Protein AF-A0A965Q4B9-F1 (afdb_monomer_lite)

Radius of gyration: 14.23 Å; chains: 1; bounding box: 37×26×39 Å

Foldseek 3Di:
DPDPCLQDPAFDPPDDPPDDDDRSVVVQVVVVVVQWHFPDWDWDDDPPRKTWIWTWTFHPVQADPVGGWTWIWIDIRHNPDDTDTDIGDDDDDDD

Sequence (95 aa):
MTTLAKFATTASTKVSDKYSFASTAQIHEVLADYGFFESRYRQRATGGGFQRHISILNRAQDADTEGAFNLLLLNSHDGTSSVRLEAGYFRILCE

Structure (mmCIF, N/CA/C/O backbone):
data_AF-A0A965Q4B9-F1
#
_entry.id   AF-A0A965Q4B9-F1
#
loop_
_atom_site.group_PDB
_atom_site.id
_atom_site.type_symbol
_atom_site.label_atom_id
_atom_site.label_alt_id
_atom_site.label_comp_id
_atom_site.label_asym_id
_atom_site.label_entity_id
_atom_site.label_seq_id
_atom_site.pdbx_PDB_ins_code
_atom_site.Cartn_x
_atom_site.Cartn_y
_atom_site.Cartn_z
_atom_site.occupancy
_atom_site.B_iso_or_equiv
_atom_site.auth_seq_id
_atom_site.auth_comp_id
_atom_site.auth_asym_id
_atom_site.auth_atom_id
_atom_site.pdbx_PDB_model_num
ATOM 1 N N . MET A 1 1 ? 6.341 -16.803 15.766 1.00 38.19 1 MET A N 1
ATOM 2 C CA . MET A 1 1 ? 6.180 -16.027 14.519 1.00 38.19 1 MET A CA 1
ATOM 3 C C . MET A 1 1 ? 5.256 -14.864 14.817 1.00 38.19 1 MET A C 1
ATOM 5 O O . MET A 1 1 ? 4.089 -15.098 15.096 1.00 38.19 1 MET A O 1
ATOM 9 N N . THR A 1 2 ? 5.771 -13.638 14.859 1.00 43.53 2 THR A N 1
ATOM 10 C CA . THR A 1 2 ? 4.934 -12.447 15.055 1.00 43.53 2 THR A CA 1
ATOM 11 C C . THR A 1 2 ? 4.235 -12.156 13.733 1.00 43.53 2 THR A C 1
ATOM 13 O O . THR A 1 2 ? 4.878 -11.712 12.785 1.00 43.53 2 THR A O 1
ATOM 16 N N . THR A 1 3 ? 2.946 -12.469 13.629 1.00 53.84 3 THR A N 1
ATOM 17 C CA . THR A 1 3 ? 2.142 -12.108 12.457 1.00 53.84 3 THR A CA 1
ATOM 18 C C . THR A 1 3 ? 2.186 -10.590 12.285 1.00 53.84 3 THR A C 1
ATOM 20 O O . THR A 1 3 ? 1.882 -9.852 13.222 1.00 53.84 3 THR A O 1
ATOM 23 N N . LEU A 1 4 ? 2.621 -10.110 11.114 1.00 62.56 4 LEU A N 1
ATOM 24 C CA . LEU A 1 4 ? 2.655 -8.676 10.817 1.00 62.56 4 LEU A CA 1
ATOM 25 C C . LEU A 1 4 ? 1.242 -8.104 10.934 1.00 62.56 4 LEU A C 1
ATOM 27 O O . LEU A 1 4 ? 0.288 -8.712 10.448 1.00 62.56 4 LEU A O 1
ATOM 31 N N . ALA A 1 5 ? 1.103 -6.907 11.503 1.00 65.25 5 ALA A N 1
ATOM 32 C CA . ALA A 1 5 ? -0.217 -6.318 11.716 1.00 65.25 5 ALA A CA 1
ATOM 33 C C . ALA A 1 5 ? -0.952 -6.006 10.396 1.00 65.25 5 ALA A C 1
ATOM 35 O O . ALA A 1 5 ? -2.159 -5.808 10.416 1.00 65.25 5 ALA A O 1
ATOM 36 N N . LYS A 1 6 ? -0.262 -6.021 9.240 1.00 67.06 6 LYS A N 1
ATOM 37 C CA . LYS A 1 6 ? -0.901 -5.905 7.916 1.00 67.06 6 LYS A CA 1
ATOM 38 C C . LYS A 1 6 ? -1.884 -7.038 7.602 1.00 67.06 6 LYS A C 1
ATOM 40 O O . LYS A 1 6 ? -2.751 -6.859 6.755 1.00 67.06 6 LYS A O 1
ATOM 45 N N . PHE A 1 7 ? -1.761 -8.171 8.296 1.00 76.88 7 PHE A N 1
ATOM 46 C CA . PHE A 1 7 ? -2.684 -9.303 8.211 1.00 76.88 7 PHE A CA 1
ATOM 47 C C . PHE A 1 7 ? -3.774 -9.267 9.291 1.00 76.88 7 PHE A C 1
ATOM 49 O O . PHE A 1 7 ? -4.444 -10.273 9.515 1.00 76.88 7 PHE A O 1
ATOM 56 N N . ALA A 1 8 ? -3.943 -8.143 9.998 1.00 73.19 8 ALA A N 1
ATOM 57 C CA . ALA A 1 8 ? -5.058 -7.986 10.919 1.00 73.19 8 ALA A CA 1
ATOM 58 C C . ALA A 1 8 ? -6.383 -8.172 10.167 1.00 73.19 8 ALA A C 1
ATOM 60 O O . ALA A 1 8 ? -6.576 -7.645 9.073 1.00 73.19 8 ALA A O 1
ATOM 61 N N . THR A 1 9 ? -7.299 -8.919 10.773 1.00 77.06 9 THR A N 1
ATOM 62 C CA . THR A 1 9 ? -8.651 -9.152 10.248 1.00 77.06 9 THR A CA 1
ATOM 63 C C . THR A 1 9 ? -9.713 -8.359 11.009 1.00 77.06 9 THR A C 1
ATOM 65 O O . THR A 1 9 ? -10.881 -8.379 10.636 1.00 77.06 9 THR A O 1
ATOM 68 N N . THR A 1 10 ? -9.319 -7.648 12.071 1.00 73.12 10 THR A N 1
ATOM 69 C CA . THR A 1 10 ? -10.217 -6.899 12.957 1.00 73.12 10 THR A CA 1
ATOM 70 C C . THR A 1 10 ? -9.653 -5.526 13.314 1.00 73.12 10 THR A C 1
ATOM 72 O O . THR A 1 10 ? -8.439 -5.347 13.439 1.00 73.12 10 THR A O 1
ATOM 75 N N . ALA A 1 11 ? -10.551 -4.567 13.540 1.00 69.81 11 ALA A N 1
ATOM 76 C CA . ALA A 1 11 ? -10.230 -3.229 14.028 1.00 69.81 11 ALA A CA 1
ATOM 77 C C . ALA A 1 11 ? -9.929 -3.201 15.537 1.00 69.81 11 ALA A C 1
ATOM 79 O O . ALA A 1 11 ? -10.162 -4.174 16.256 1.00 69.81 11 ALA A O 1
ATOM 80 N N . SER A 1 12 ? -9.468 -2.050 16.030 1.00 73.44 12 SER A N 1
ATOM 81 C CA . SER A 1 12 ? -9.408 -1.767 17.465 1.00 73.44 12 SER A CA 1
ATOM 82 C C . SER A 1 12 ? -10.758 -1.913 18.160 1.00 73.44 12 SER A C 1
ATOM 84 O O . SER A 1 12 ? -11.760 -1.420 17.663 1.00 73.44 12 SER A O 1
ATOM 86 N N . THR A 1 13 ? -10.777 -2.468 19.375 1.00 73.75 13 THR A N 1
ATOM 87 C CA . THR A 1 13 ? -11.980 -2.494 20.233 1.00 73.75 13 THR A CA 1
ATOM 88 C C . THR A 1 13 ? -12.443 -1.104 20.680 1.00 73.75 13 THR A C 1
ATOM 90 O O . THR A 1 13 ? -13.504 -0.974 21.280 1.00 73.75 13 THR A O 1
ATOM 93 N N . LYS A 1 14 ? -11.651 -0.059 20.410 1.00 75.12 14 LYS A N 1
ATOM 94 C CA . LYS A 1 14 ? -11.948 1.339 20.752 1.00 75.12 14 LYS A CA 1
ATOM 95 C C . LYS A 1 14 ? -12.614 2.121 19.612 1.00 75.12 14 LYS A C 1
ATOM 97 O O . LYS A 1 14 ? -12.841 3.317 19.776 1.00 75.12 14 LYS A O 1
ATOM 102 N N . VAL A 1 15 ? -12.869 1.502 18.456 1.00 71.25 15 VAL A N 1
ATOM 103 C CA . VAL A 1 15 ? -13.565 2.173 17.344 1.00 71.25 15 VAL A CA 1
ATOM 104 C C . VAL A 1 15 ? -15.078 2.160 17.559 1.00 71.25 15 VAL A C 1
ATOM 106 O O . VAL A 1 15 ? -15.614 1.260 18.196 1.00 71.25 15 VAL A O 1
ATOM 109 N N . SER A 1 16 ? -15.776 3.161 17.022 1.00 74.50 16 SER A N 1
ATOM 110 C CA . SER A 1 16 ? -17.245 3.210 17.041 1.00 74.50 16 SER A CA 1
ATOM 111 C C . SER A 1 16 ? -17.869 2.217 16.058 1.00 74.50 16 SER A C 1
ATOM 113 O O . SER A 1 16 ? -17.247 1.915 15.043 1.00 74.50 16 SER A O 1
ATOM 115 N N . ASP A 1 17 ? -19.151 1.895 16.230 1.00 74.06 17 ASP A N 1
ATOM 116 C CA . ASP A 1 17 ? -19.941 1.064 15.298 1.00 74.06 17 ASP A CA 1
ATOM 117 C C . ASP A 1 17 ? -20.010 1.605 13.857 1.00 74.06 17 ASP A C 1
ATOM 119 O O . ASP A 1 17 ? -20.301 0.872 12.918 1.00 74.06 17 ASP A O 1
ATOM 123 N N . LYS A 1 18 ? -19.729 2.900 13.657 1.00 77.19 18 LYS A N 1
ATOM 124 C CA . LYS A 1 18 ? -19.648 3.528 12.327 1.00 77.19 18 LYS A CA 1
ATOM 125 C C . LYS A 1 18 ? -18.317 3.273 11.606 1.00 77.19 18 LYS A C 1
ATOM 127 O O . LYS A 1 18 ? -18.169 3.681 10.456 1.00 77.19 18 LYS A O 1
ATOM 132 N N . TYR A 1 19 ? -17.322 2.686 12.273 1.00 74.69 19 TYR A N 1
ATOM 133 C CA . TYR A 1 19 ? -16.001 2.460 11.693 1.00 74.69 19 TYR A CA 1
ATOM 134 C C . TYR A 1 19 ? -16.036 1.284 10.716 1.00 74.69 19 TYR A C 1
ATOM 136 O O . TYR A 1 19 ? -16.404 0.171 11.081 1.00 74.69 19 TYR A O 1
ATOM 144 N N . SER A 1 20 ? -15.586 1.522 9.484 1.00 78.25 20 SER A N 1
ATOM 145 C CA . SER A 1 20 ? -15.392 0.466 8.494 1.00 78.25 20 SER A CA 1
ATOM 146 C C . SER A 1 20 ? -13.939 0.011 8.503 1.00 78.25 20 SER A C 1
ATOM 148 O O . SER A 1 20 ? -13.029 0.801 8.248 1.00 78.25 20 SER A O 1
ATOM 150 N N . PHE A 1 21 ? -13.718 -1.274 8.769 1.00 83.44 21 PHE A N 1
ATOM 151 C CA . PHE A 1 21 ? -12.388 -1.864 8.704 1.00 83.44 21 PHE A CA 1
ATOM 152 C C . PHE A 1 21 ? -11.935 -2.005 7.249 1.00 83.44 21 PHE A C 1
ATOM 154 O O . PHE A 1 21 ? -12.600 -2.655 6.447 1.00 83.44 21 PHE A O 1
ATOM 161 N N . ALA A 1 22 ? -10.786 -1.419 6.921 1.00 84.81 22 ALA A N 1
ATOM 162 C CA . ALA A 1 22 ? -10.148 -1.577 5.622 1.00 84.81 22 ALA A CA 1
ATOM 163 C C . ALA A 1 22 ? -8.890 -2.433 5.781 1.00 84.81 22 ALA A C 1
ATOM 165 O O . ALA A 1 22 ? -7.870 -1.948 6.275 1.00 84.81 22 ALA A O 1
ATOM 166 N N . SER A 1 23 ? -8.974 -3.709 5.398 1.00 88.56 23 SER A N 1
ATOM 167 C CA . SER A 1 23 ? -7.863 -4.659 5.501 1.00 88.56 23 SER A CA 1
ATOM 168 C C . SER A 1 23 ? -6.681 -4.215 4.644 1.00 88.56 23 SER A C 1
ATOM 170 O O . SER A 1 23 ? -6.809 -4.051 3.431 1.00 88.56 23 SER A O 1
ATOM 172 N N . THR A 1 24 ? -5.507 -4.069 5.264 1.00 90.19 24 THR A N 1
ATOM 173 C CA . THR A 1 24 ? -4.281 -3.741 4.524 1.00 90.19 24 THR A CA 1
ATOM 174 C C . THR A 1 24 ? -3.944 -4.844 3.518 1.00 90.19 24 THR A C 1
ATOM 176 O O . THR A 1 24 ? -3.576 -4.532 2.392 1.00 90.19 24 THR A O 1
ATOM 179 N N . ALA A 1 25 ? -4.134 -6.118 3.876 1.00 90.12 25 ALA A N 1
ATOM 180 C CA . ALA A 1 25 ? -3.906 -7.242 2.968 1.00 90.12 25 ALA A CA 1
ATOM 181 C C . ALA A 1 25 ? -4.825 -7.202 1.733 1.00 90.12 25 ALA A C 1
ATOM 183 O O . ALA A 1 25 ? -4.328 -7.294 0.616 1.00 90.12 25 ALA A O 1
ATOM 184 N N . GLN A 1 26 ? -6.130 -6.964 1.912 1.00 90.62 26 GLN A N 1
ATOM 185 C CA . GLN A 1 26 ? -7.067 -6.883 0.779 1.00 90.62 26 GLN A CA 1
ATOM 186 C C . GLN A 1 26 ? -6.757 -5.693 -0.138 1.00 90.62 26 GLN A C 1
ATOM 188 O O . GLN A 1 26 ? -6.874 -5.803 -1.352 1.00 90.62 26 GLN A O 1
ATOM 193 N N . ILE A 1 27 ? -6.324 -4.556 0.421 1.00 93.38 27 ILE A N 1
ATOM 194 C CA . ILE A 1 27 ? -5.884 -3.412 -0.391 1.00 93.38 27 ILE A CA 1
ATOM 195 C C . ILE A 1 27 ? -4.670 -3.800 -1.247 1.00 93.38 27 ILE A C 1
ATOM 197 O O . ILE A 1 27 ? -4.618 -3.440 -2.418 1.00 93.38 27 ILE A O 1
ATOM 201 N N . HIS A 1 28 ? -3.704 -4.537 -0.688 1.00 94.56 28 HIS A N 1
ATOM 202 C CA . HIS A 1 28 ? -2.545 -5.025 -1.445 1.00 94.56 28 HIS A CA 1
ATOM 203 C C . HIS A 1 28 ? -2.944 -5.999 -2.556 1.00 94.56 28 HIS A C 1
ATOM 205 O O . HIS A 1 28 ? -2.417 -5.879 -3.655 1.00 94.56 28 HIS A O 1
ATOM 211 N N . GLU A 1 29 ? -3.879 -6.915 -2.298 1.00 94.56 29 GLU A N 1
ATOM 212 C CA . GLU A 1 29 ? -4.412 -7.837 -3.315 1.00 94.56 29 GLU A CA 1
ATOM 213 C C . GLU A 1 29 ? -5.047 -7.070 -4.481 1.00 94.56 29 GLU A C 1
ATOM 215 O O . GLU A 1 29 ? -4.669 -7.276 -5.630 1.00 94.56 29 GLU A O 1
ATOM 220 N N . VAL A 1 30 ? -5.921 -6.100 -4.187 1.00 95.12 30 VAL A N 1
ATOM 221 C CA . VAL A 1 30 ? -6.540 -5.257 -5.221 1.00 95.12 30 VAL A CA 1
ATOM 222 C C . VAL A 1 30 ? -5.486 -4.471 -6.003 1.00 95.12 30 VAL A C 1
ATOM 224 O O . VAL A 1 30 ? -5.570 -4.373 -7.221 1.00 95.12 30 VAL A O 1
ATOM 227 N N . LEU A 1 31 ? -4.476 -3.901 -5.340 1.00 96.00 31 LEU A N 1
ATOM 228 C CA . LEU A 1 31 ? -3.410 -3.157 -6.023 1.00 96.00 31 LEU A CA 1
ATOM 229 C C . LEU A 1 31 ? -2.531 -4.060 -6.903 1.00 96.00 31 LEU A C 1
ATOM 231 O O . LEU A 1 31 ? -2.074 -3.613 -7.960 1.00 96.00 31 LEU A O 1
ATOM 235 N N . ALA A 1 32 ? -2.340 -5.320 -6.511 1.00 96.00 32 ALA A N 1
ATOM 236 C CA . ALA A 1 32 ? -1.610 -6.306 -7.298 1.00 96.00 32 ALA A CA 1
ATOM 237 C C . ALA A 1 32 ? -2.321 -6.629 -8.622 1.00 96.00 32 ALA A C 1
ATOM 239 O O . ALA A 1 32 ? -1.641 -6.762 -9.640 1.00 96.00 32 ALA A O 1
ATOM 240 N N . ASP A 1 33 ? -3.659 -6.640 -8.651 1.00 96.75 33 ASP A N 1
ATOM 241 C CA . ASP A 1 33 ? -4.437 -6.791 -9.894 1.00 96.75 33 ASP A CA 1
ATOM 242 C C . ASP A 1 33 ? -4.161 -5.654 -10.899 1.00 96.75 33 ASP A C 1
ATOM 244 O O . ASP A 1 33 ? -4.249 -5.848 -12.113 1.00 96.75 33 ASP A O 1
ATOM 248 N N . TYR A 1 34 ? -3.756 -4.474 -10.412 1.00 95.44 34 TYR A N 1
ATOM 249 C CA . TYR A 1 34 ? -3.325 -3.331 -11.231 1.00 95.44 34 TYR A CA 1
ATOM 250 C C . TYR A 1 34 ? -1.803 -3.272 -11.466 1.00 95.44 34 TYR A C 1
ATOM 252 O O . TYR A 1 34 ? -1.294 -2.293 -12.024 1.00 95.44 34 TYR A O 1
ATOM 260 N N . GLY A 1 35 ? -1.067 -4.306 -11.052 1.00 95.88 35 GLY A N 1
ATOM 261 C CA . GLY A 1 35 ? 0.378 -4.436 -11.233 1.00 95.88 35 GLY A CA 1
ATOM 262 C C . GLY A 1 35 ? 1.230 -3.685 -10.207 1.00 95.88 35 GLY A C 1
ATOM 263 O O . GLY A 1 35 ? 2.440 -3.568 -10.407 1.00 95.88 35 GLY A O 1
ATOM 264 N N . PHE A 1 36 ? 0.638 -3.165 -9.128 1.00 96.62 36 PHE A N 1
ATOM 265 C CA . PHE A 1 36 ? 1.380 -2.527 -8.041 1.00 96.62 36 PHE A CA 1
ATOM 266 C C . PHE A 1 36 ? 1.751 -3.545 -6.963 1.00 96.62 36 PHE A C 1
ATOM 268 O O . PHE A 1 36 ? 0.886 -4.155 -6.341 1.00 96.62 36 PHE A O 1
ATOM 275 N N . PHE A 1 37 ? 3.047 -3.675 -6.686 1.00 95.44 37 PHE A N 1
ATOM 276 C CA . PHE A 1 37 ? 3.584 -4.610 -5.700 1.00 95.44 37 PHE A CA 1
ATOM 277 C C . PHE A 1 37 ? 4.387 -3.879 -4.623 1.00 95.44 37 PHE A C 1
ATOM 279 O O . PHE A 1 37 ? 5.104 -2.918 -4.911 1.00 95.44 37 PHE A O 1
ATOM 286 N N . GLU A 1 38 ? 4.278 -4.343 -3.376 1.00 94.31 38 GLU A N 1
ATOM 287 C CA . GLU A 1 38 ? 5.004 -3.802 -2.221 1.00 94.31 38 GLU A CA 1
ATOM 288 C C . GLU A 1 38 ? 6.523 -3.846 -2.460 1.00 94.31 38 GLU A C 1
ATOM 290 O O . GLU A 1 38 ? 7.124 -4.915 -2.542 1.00 94.31 38 GLU A O 1
ATOM 295 N N . SER A 1 39 ? 7.157 -2.675 -2.550 1.00 92.19 39 SER A N 1
ATOM 296 C CA . SER A 1 39 ? 8.612 -2.543 -2.670 1.00 92.19 39 SER A CA 1
ATOM 297 C C . SER A 1 39 ? 9.268 -2.264 -1.319 1.00 92.19 39 SER A C 1
ATOM 299 O O . SER A 1 39 ? 10.402 -2.684 -1.069 1.00 92.19 39 SER A O 1
ATOM 301 N N . ARG A 1 40 ? 8.563 -1.557 -0.428 1.00 91.50 40 ARG A N 1
ATOM 302 C CA . ARG A 1 40 ? 8.964 -1.294 0.959 1.00 91.50 40 ARG A CA 1
ATOM 303 C C . ARG A 1 40 ? 7.737 -1.311 1.859 1.00 91.50 40 ARG A C 1
ATOM 305 O O . ARG A 1 40 ? 6.701 -0.763 1.501 1.00 91.50 40 ARG A O 1
ATOM 312 N N . TYR A 1 41 ? 7.896 -1.850 3.062 1.00 90.94 41 TYR A N 1
ATOM 313 C CA . TYR A 1 41 ? 6.875 -1.830 4.103 1.00 90.94 41 TYR A CA 1
ATOM 314 C C . TYR A 1 41 ? 7.486 -1.445 5.439 1.00 90.94 41 TYR A C 1
ATOM 316 O O . TYR A 1 41 ? 8.552 -1.936 5.816 1.00 90.94 41 TYR A O 1
ATOM 324 N N . ARG A 1 42 ? 6.789 -0.582 6.172 1.00 88.69 42 ARG A N 1
ATOM 325 C CA . ARG A 1 42 ? 7.081 -0.269 7.562 1.00 88.69 42 ARG A CA 1
ATOM 326 C C . ARG A 1 42 ? 5.822 -0.287 8.394 1.00 88.69 42 ARG A C 1
ATOM 328 O O . ARG A 1 42 ? 4.731 0.074 7.957 1.00 88.69 42 ARG A O 1
ATOM 335 N N . GLN 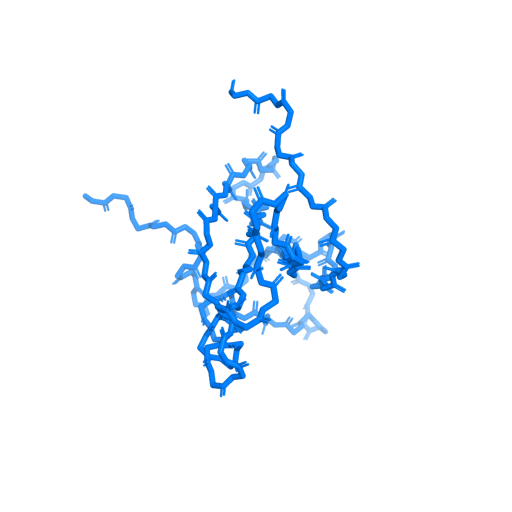A 1 43 ? 6.036 -0.670 9.640 1.00 86.94 43 GLN A N 1
ATOM 336 C CA . GLN A 1 43 ? 5.023 -0.666 10.663 1.00 86.94 43 GLN A CA 1
ATOM 337 C C . GLN A 1 43 ? 5.511 0.211 11.808 1.00 86.94 43 GLN A C 1
ATOM 339 O O . GLN A 1 43 ? 6.573 -0.039 12.376 1.00 86.94 43 GLN A O 1
ATOM 344 N N . ARG A 1 44 ? 4.752 1.255 12.132 1.00 81.81 44 ARG A N 1
ATOM 345 C CA . ARG A 1 44 ? 5.056 2.138 13.256 1.00 81.81 44 ARG A CA 1
ATOM 346 C C . ARG A 1 44 ? 4.049 1.892 14.364 1.00 81.81 44 ARG A C 1
ATOM 348 O O . ARG A 1 44 ? 2.852 2.083 14.149 1.00 81.81 44 ARG A O 1
ATOM 355 N N . ALA A 1 45 ? 4.544 1.540 15.547 1.00 75.31 45 ALA A N 1
ATOM 356 C CA . ALA A 1 45 ? 3.706 1.437 16.731 1.00 75.31 45 ALA A CA 1
ATOM 357 C C . ALA A 1 45 ? 3.017 2.776 16.997 1.00 75.31 45 ALA A C 1
ATOM 359 O O . ALA A 1 45 ? 3.673 3.816 17.108 1.00 75.31 45 ALA A O 1
ATOM 360 N N . THR A 1 46 ? 1.691 2.745 17.084 1.00 65.88 46 THR A N 1
ATOM 361 C CA . THR A 1 46 ? 0.913 3.833 17.661 1.00 65.88 46 THR A CA 1
ATOM 362 C C . THR A 1 46 ? 0.604 3.481 19.111 1.00 65.88 46 THR A C 1
ATOM 364 O O . THR A 1 46 ? 0.496 2.309 19.485 1.00 65.88 46 THR A O 1
ATOM 367 N N . GLY A 1 47 ? 0.536 4.492 19.980 1.00 62.47 47 GLY A N 1
ATOM 368 C CA . GLY A 1 47 ? 0.113 4.269 21.360 1.00 62.47 47 GLY A CA 1
ATOM 369 C C . GLY A 1 47 ? -1.249 3.568 21.375 1.00 62.47 47 GLY A C 1
ATOM 370 O O . GLY A 1 47 ? -2.162 3.987 20.670 1.00 62.47 47 GLY A O 1
ATOM 371 N N . GLY A 1 48 ? -1.385 2.489 22.153 1.00 63.94 48 GLY A N 1
ATOM 372 C CA . GLY A 1 48 ? -2.647 1.749 22.281 1.00 63.94 48 GLY A CA 1
ATOM 373 C C . GLY A 1 48 ? -2.735 0.402 21.556 1.00 63.94 48 GLY A C 1
ATOM 374 O O . GLY A 1 48 ? -3.832 -0.140 21.496 1.00 63.94 48 GLY A O 1
ATOM 375 N N . GLY A 1 49 ? -1.625 -0.153 21.055 1.00 60.91 49 GLY A N 1
ATOM 376 C CA . GLY A 1 49 ? -1.570 -1.526 20.520 1.00 60.91 49 GLY A CA 1
ATOM 377 C C . GLY A 1 49 ? -1.865 -1.654 19.023 1.00 60.91 49 GLY A C 1
ATOM 378 O O . GLY A 1 49 ? -1.798 -2.753 18.481 1.00 60.91 49 GLY A O 1
ATOM 379 N N . PHE A 1 50 ? -2.126 -0.536 18.347 1.00 65.25 50 PHE A N 1
ATOM 380 C CA . PHE A 1 50 ? -2.331 -0.478 16.903 1.00 65.25 50 PHE A CA 1
ATOM 381 C C . PHE A 1 50 ? -1.079 0.015 16.197 1.00 65.25 50 PHE A C 1
ATOM 383 O O . PHE A 1 50 ? -0.088 0.427 16.804 1.00 65.25 50 PHE A O 1
ATOM 390 N N . GLN A 1 51 ? -1.081 -0.159 14.888 1.00 77.94 51 GLN A N 1
ATOM 391 C CA . GLN A 1 51 ? 0.116 -0.076 14.084 1.00 77.94 51 GLN A CA 1
ATOM 392 C C . GLN A 1 51 ? -0.232 0.687 12.816 1.00 77.94 51 GLN A C 1
ATOM 394 O O . GLN A 1 51 ? -1.192 0.349 12.128 1.00 77.94 51 GLN A O 1
ATOM 399 N N . ARG A 1 52 ? 0.537 1.735 12.524 1.00 84.81 52 ARG A N 1
ATOM 400 C CA . ARG A 1 52 ? 0.451 2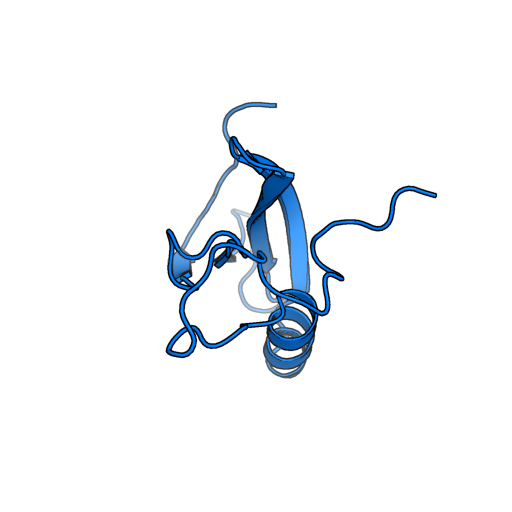.446 11.250 1.00 84.81 52 ARG A CA 1
ATOM 401 C C . ARG A 1 52 ? 1.239 1.673 10.210 1.00 84.81 52 ARG A C 1
ATOM 403 O O . ARG A 1 52 ? 2.432 1.431 10.395 1.00 84.81 52 ARG A O 1
ATOM 410 N N . HIS A 1 53 ? 0.566 1.322 9.130 1.00 88.94 53 HIS A N 1
ATOM 411 C CA . HIS A 1 53 ? 1.120 0.677 7.954 1.00 88.94 53 HIS A CA 1
ATOM 412 C C . HIS A 1 53 ? 1.555 1.748 6.965 1.00 88.94 53 HIS A C 1
ATOM 414 O O . HIS A 1 53 ? 0.767 2.621 6.606 1.00 88.94 53 HIS A O 1
ATOM 420 N N . ILE A 1 54 ? 2.808 1.669 6.536 1.00 92.25 54 ILE A N 1
ATOM 421 C CA . ILE A 1 54 ? 3.387 2.533 5.514 1.00 92.25 54 ILE A CA 1
ATOM 422 C C . ILE A 1 54 ? 3.957 1.602 4.454 1.00 92.25 54 ILE A C 1
ATOM 424 O O . ILE A 1 54 ? 4.940 0.913 4.717 1.00 92.25 54 ILE A O 1
ATOM 428 N N . SER A 1 55 ? 3.335 1.553 3.280 1.00 94.44 55 SER A N 1
ATOM 429 C CA . SER A 1 55 ? 3.818 0.739 2.159 1.00 94.44 55 SER A CA 1
ATOM 430 C C . SER A 1 55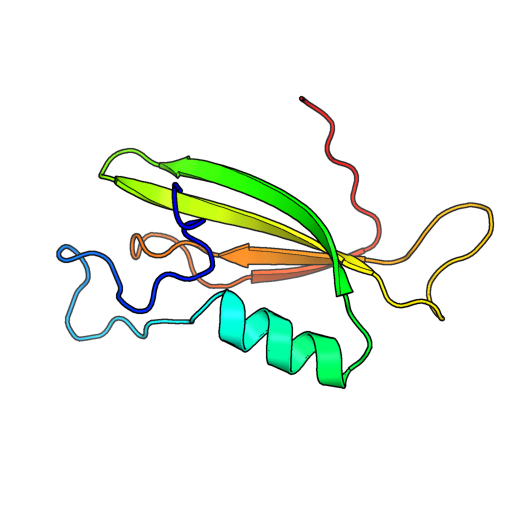 ? 4.139 1.640 0.979 1.00 94.44 55 SER A C 1
ATOM 432 O O . SER A 1 55 ? 3.331 2.492 0.630 1.00 94.44 55 SER A O 1
ATOM 434 N N . ILE A 1 56 ? 5.295 1.442 0.358 1.00 95.12 56 ILE A N 1
ATOM 435 C CA . ILE A 1 56 ? 5.593 1.982 -0.967 1.00 95.12 56 ILE A CA 1
ATOM 436 C C . ILE A 1 56 ? 5.393 0.823 -1.938 1.00 95.12 56 ILE A C 1
ATOM 438 O O . ILE A 1 56 ? 5.992 -0.239 -1.754 1.00 95.12 56 ILE A O 1
ATOM 442 N N . LEU A 1 57 ? 4.529 1.008 -2.931 1.00 96.12 57 LEU A N 1
ATOM 443 C CA . LEU A 1 57 ? 4.250 0.037 -3.980 1.00 96.12 57 LEU A CA 1
ATOM 444 C C . LEU A 1 57 ? 4.740 0.565 -5.324 1.00 96.12 57 LEU A C 1
ATOM 446 O O . LEU A 1 57 ? 4.563 1.742 -5.633 1.00 96.12 57 LEU A O 1
ATOM 450 N N . ASN A 1 58 ? 5.320 -0.316 -6.130 1.00 95.50 58 ASN A N 1
ATOM 451 C CA . ASN A 1 58 ? 5.857 0.007 -7.448 1.00 95.50 58 ASN A CA 1
ATOM 452 C C . ASN A 1 58 ? 5.162 -0.840 -8.508 1.00 95.50 58 ASN A C 1
ATOM 454 O O . ASN A 1 58 ? 4.731 -1.957 -8.225 1.00 95.50 58 ASN A O 1
ATOM 458 N N . ARG A 1 59 ? 5.139 -0.346 -9.743 1.00 95.06 59 ARG A N 1
ATOM 459 C CA . ARG A 1 59 ? 4.716 -1.107 -10.918 1.00 95.06 59 ARG A CA 1
ATOM 460 C C . ARG A 1 59 ? 5.838 -1.094 -11.944 1.00 95.06 59 ARG A C 1
ATOM 462 O O . ARG A 1 59 ? 6.425 -0.048 -12.198 1.00 95.06 59 ARG A O 1
ATOM 469 N N . ALA A 1 60 ? 6.140 -2.256 -12.521 1.00 92.00 60 ALA A N 1
ATOM 470 C CA . ALA A 1 60 ? 7.331 -2.451 -13.352 1.00 92.00 60 ALA A CA 1
ATOM 471 C C . ALA A 1 60 ? 7.420 -1.475 -14.539 1.00 92.00 60 ALA A C 1
ATOM 473 O O . ALA A 1 60 ? 8.504 -1.006 -14.860 1.00 92.00 60 ALA A O 1
ATOM 474 N N . GLN A 1 61 ? 6.284 -1.139 -15.154 1.00 93.00 61 GLN A N 1
ATOM 475 C CA . GLN A 1 61 ? 6.227 -0.227 -16.301 1.00 93.00 61 GLN A CA 1
ATOM 476 C C . GLN A 1 61 ? 6.430 1.257 -15.948 1.00 93.00 61 GLN A C 1
ATOM 478 O O . GLN A 1 61 ? 6.601 2.062 -16.856 1.00 93.00 61 GLN A O 1
ATOM 483 N N . ASP A 1 62 ? 6.400 1.618 -14.660 1.00 93.38 62 ASP A N 1
ATOM 484 C CA . ASP A 1 62 ? 6.570 3.003 -14.203 1.00 93.38 62 ASP A CA 1
ATOM 485 C C . ASP A 1 62 ? 7.972 3.252 -13.608 1.00 93.38 62 ASP A C 1
ATOM 487 O O . ASP A 1 62 ? 8.172 4.201 -12.844 1.00 93.38 62 ASP A O 1
ATOM 491 N N . ALA A 1 63 ? 8.927 2.366 -13.905 1.00 89.25 63 ALA A N 1
ATOM 492 C CA . ALA A 1 63 ? 10.306 2.441 -13.447 1.00 89.25 63 ALA A CA 1
ATOM 493 C C . ALA A 1 63 ? 11.282 2.609 -14.617 1.00 89.25 63 ALA A C 1
ATOM 495 O O . ALA A 1 63 ? 11.127 1.983 -15.666 1.00 89.25 63 ALA A O 1
ATOM 496 N N . ASP A 1 64 ? 12.313 3.420 -14.405 1.00 86.94 64 ASP A N 1
ATOM 497 C CA . ASP A 1 64 ? 13.431 3.643 -15.315 1.00 86.94 64 ASP A CA 1
ATOM 498 C C . ASP A 1 64 ? 14.772 3.598 -14.553 1.00 86.94 64 ASP A C 1
ATOM 500 O O . ASP A 1 64 ? 14.860 3.084 -13.434 1.00 86.94 64 ASP A O 1
ATOM 504 N N . THR A 1 65 ? 15.850 4.078 -15.179 1.00 84.31 65 THR A N 1
ATOM 505 C CA . THR A 1 65 ? 17.188 4.108 -14.569 1.00 84.31 65 THR A CA 1
ATOM 506 C C . THR A 1 65 ? 17.325 5.130 -13.441 1.00 84.31 65 THR A C 1
ATOM 508 O O . THR A 1 65 ? 18.229 4.993 -12.620 1.00 84.31 65 THR A O 1
ATOM 511 N N . GLU A 1 66 ? 16.448 6.131 -13.387 1.00 84.25 66 GLU A N 1
ATOM 512 C CA . GLU A 1 66 ? 16.487 7.242 -12.433 1.00 84.25 66 GLU A CA 1
ATOM 513 C C . GLU A 1 66 ? 15.580 6.988 -11.220 1.00 84.25 66 GLU A C 1
ATOM 515 O O . GLU A 1 66 ? 15.818 7.512 -10.128 1.00 84.25 66 GLU A O 1
ATOM 520 N N . GLY A 1 67 ? 14.548 6.156 -11.369 1.00 83.75 67 GLY A N 1
ATOM 521 C CA . GLY A 1 67 ? 13.691 5.764 -10.261 1.00 83.75 67 GLY A CA 1
ATOM 522 C C . GLY A 1 67 ? 12.414 5.056 -10.688 1.00 83.75 67 GLY A C 1
ATOM 523 O O . GLY A 1 67 ? 12.272 4.574 -11.802 1.00 83.75 67 GLY A O 1
ATOM 524 N N . ALA A 1 68 ? 11.462 4.977 -9.762 1.00 88.56 68 ALA A N 1
ATOM 525 C CA . ALA A 1 68 ? 10.140 4.430 -10.030 1.00 88.56 68 ALA A CA 1
ATOM 526 C C . ALA A 1 68 ? 9.077 5.367 -9.476 1.00 88.56 68 ALA A C 1
ATOM 528 O O . ALA A 1 68 ? 9.202 5.820 -8.336 1.00 88.56 68 ALA A O 1
ATOM 529 N N . PHE A 1 69 ? 8.023 5.605 -10.252 1.00 92.25 69 PHE A N 1
ATOM 530 C CA . PHE A 1 69 ? 6.785 6.153 -9.716 1.00 92.25 69 PHE A CA 1
ATOM 531 C C . PHE A 1 69 ? 6.182 5.143 -8.734 1.00 92.25 69 PHE A C 1
ATOM 533 O O . PHE A 1 69 ? 6.162 3.934 -8.991 1.00 92.25 69 PHE A O 1
ATOM 540 N N . ASN A 1 70 ? 5.710 5.623 -7.588 1.00 95.00 70 ASN A N 1
ATOM 541 C CA . ASN A 1 70 ? 5.203 4.773 -6.522 1.00 95.00 70 ASN A CA 1
ATOM 542 C C . ASN A 1 70 ? 3.785 5.167 -6.114 1.00 95.00 70 ASN A C 1
ATOM 544 O O . ASN A 1 70 ? 3.370 6.323 -6.221 1.00 95.00 70 ASN A O 1
ATOM 548 N N . LEU A 1 71 ? 3.081 4.193 -5.544 1.00 96.50 71 LEU A N 1
ATOM 549 C CA . LEU A 1 71 ? 1.934 4.434 -4.682 1.00 96.50 71 LEU A CA 1
ATOM 550 C C . LEU A 1 71 ? 2.367 4.295 -3.224 1.00 96.50 71 LEU A C 1
ATOM 552 O O . LEU A 1 71 ? 2.876 3.256 -2.810 1.00 96.50 71 LEU A O 1
ATOM 556 N N . LEU A 1 72 ? 2.147 5.338 -2.435 1.00 95.81 72 LEU A N 1
ATOM 557 C CA . LEU A 1 72 ? 2.280 5.319 -0.988 1.00 95.81 72 LEU A CA 1
ATOM 558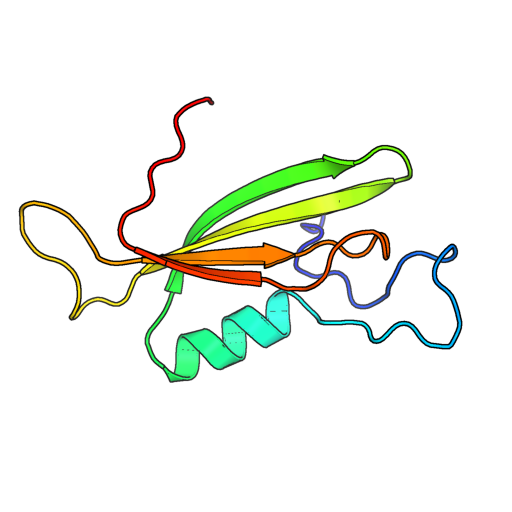 C C . LEU A 1 72 ? 0.927 4.953 -0.371 1.00 95.81 72 LEU A C 1
ATOM 560 O O . LEU A 1 72 ? -0.027 5.727 -0.446 1.00 95.81 72 LEU A O 1
ATOM 564 N N . LEU A 1 73 ? 0.862 3.790 0.273 1.00 95.38 73 LEU A N 1
ATOM 565 C CA . LEU A 1 73 ? -0.273 3.360 1.082 1.00 95.38 73 LEU A CA 1
ATOM 566 C C . LEU A 1 73 ? -0.009 3.669 2.556 1.00 95.38 73 LEU A C 1
ATOM 568 O O . LEU A 1 73 ? 0.932 3.141 3.157 1.00 95.38 73 LEU A O 1
ATOM 572 N N . LEU A 1 74 ? -0.895 4.467 3.147 1.00 92.88 74 LEU A N 1
ATOM 573 C CA . LEU A 1 74 ? -0.955 4.715 4.582 1.00 92.88 74 LEU A CA 1
ATOM 574 C C . LEU A 1 74 ? -2.254 4.130 5.128 1.00 92.88 74 LEU A C 1
ATOM 576 O O . LEU A 1 74 ? -3.339 4.474 4.660 1.00 92.88 74 LEU A O 1
ATOM 580 N N . ASN A 1 75 ? -2.152 3.266 6.135 1.00 90.06 75 ASN A N 1
ATOM 581 C CA . ASN A 1 75 ? -3.322 2.707 6.807 1.00 90.06 75 ASN A CA 1
ATOM 582 C C . ASN A 1 75 ? -3.088 2.580 8.316 1.00 90.06 75 ASN A C 1
ATOM 584 O O . ASN A 1 75 ? -1.956 2.411 8.768 1.00 90.06 75 ASN A O 1
ATOM 588 N N . SER A 1 76 ? -4.156 2.655 9.103 1.00 86.69 76 SER A N 1
ATOM 589 C CA . SER A 1 76 ? -4.134 2.399 10.541 1.00 86.69 76 SER A CA 1
ATOM 590 C C . SER A 1 76 ? -5.465 1.808 10.984 1.00 86.69 76 SER A C 1
ATOM 592 O O . SER A 1 76 ? -6.533 2.256 10.569 1.00 86.69 76 SER A O 1
ATOM 594 N N . HIS A 1 77 ? -5.407 0.834 11.884 1.00 82.88 77 HIS A N 1
ATOM 595 C CA . HIS A 1 77 ? -6.591 0.173 12.438 1.00 82.88 77 HIS A CA 1
ATOM 596 C C . HIS A 1 77 ? -7.042 0.768 13.788 1.00 82.88 77 HIS A C 1
ATOM 598 O O . HIS A 1 77 ? -7.833 0.157 14.506 1.00 82.88 77 HIS A O 1
ATOM 604 N N . ASP A 1 78 ? -6.535 1.957 14.146 1.00 79.00 78 ASP A N 1
ATOM 605 C CA . ASP A 1 78 ? -6.837 2.657 15.407 1.00 79.00 78 ASP A CA 1
ATOM 606 C C . ASP A 1 78 ? -8.028 3.625 15.340 1.00 79.00 78 ASP A C 1
ATOM 608 O O . ASP A 1 78 ? -8.367 4.242 16.346 1.00 79.00 78 ASP A O 1
ATOM 612 N N . GLY A 1 79 ? -8.659 3.777 14.173 1.00 72.25 79 GLY A N 1
ATOM 613 C CA . GLY A 1 79 ? -9.783 4.698 13.984 1.00 72.25 79 GLY A CA 1
ATOM 614 C C . GLY A 1 79 ? -9.403 6.184 13.955 1.00 72.25 79 GLY A C 1
ATOM 615 O O . GLY A 1 79 ? -10.286 7.023 13.814 1.00 72.25 79 GLY A O 1
ATOM 616 N N . THR A 1 80 ? -8.113 6.531 14.049 1.00 75.25 80 THR A N 1
ATOM 617 C CA . THR A 1 80 ? -7.630 7.927 14.040 1.00 75.25 80 THR A CA 1
ATOM 618 C C . THR A 1 80 ? -7.162 8.398 12.665 1.00 75.25 80 THR A C 1
ATOM 620 O O . THR A 1 80 ? -6.741 9.542 12.495 1.00 75.25 80 THR A O 1
ATOM 623 N N . SER A 1 81 ? -7.150 7.513 11.673 1.00 74.31 81 SER A N 1
ATOM 624 C CA . SER A 1 81 ? -6.680 7.807 10.322 1.00 74.31 81 SER A CA 1
ATOM 625 C C . SER A 1 81 ? -7.495 7.019 9.307 1.00 74.31 81 SER A C 1
ATOM 627 O O . SER A 1 81 ? -7.813 5.853 9.535 1.00 74.31 81 SER A O 1
ATOM 629 N N . SER A 1 82 ? -7.830 7.658 8.189 1.00 83.44 82 SER A N 1
ATOM 630 C CA . SER A 1 82 ? -8.382 6.974 7.024 1.00 83.44 82 SER A CA 1
ATOM 631 C C . SER A 1 82 ? -7.270 6.283 6.235 1.00 83.44 82 SER A C 1
ATOM 633 O O . SER A 1 82 ? -6.100 6.667 6.324 1.00 83.44 82 SER A O 1
ATOM 635 N N . VAL A 1 83 ? -7.646 5.302 5.414 1.00 90.25 83 VAL A N 1
ATOM 636 C CA . VAL A 1 83 ? -6.773 4.808 4.342 1.00 90.25 83 VAL A CA 1
ATOM 637 C C . VAL A 1 83 ? -6.416 5.985 3.435 1.00 90.25 83 VAL A C 1
ATOM 639 O O . VAL A 1 83 ? -7.302 6.748 3.037 1.00 90.25 83 VAL A O 1
ATOM 642 N N . ARG A 1 84 ? -5.131 6.137 3.104 1.00 93.56 84 ARG A N 1
ATOM 643 C CA . ARG A 1 84 ? -4.666 7.081 2.082 1.00 93.56 84 ARG A CA 1
ATOM 644 C C . ARG A 1 84 ? -3.803 6.376 1.050 1.00 93.56 84 ARG A C 1
ATOM 646 O O . ARG A 1 84 ? -2.966 5.548 1.404 1.00 93.56 84 ARG A O 1
ATOM 653 N N . LEU A 1 85 ? -4.013 6.756 -0.204 1.00 95.31 85 LEU A N 1
ATOM 654 C CA . LEU A 1 85 ? -3.207 6.378 -1.355 1.00 95.31 85 LEU A CA 1
ATOM 655 C C . LEU A 1 85 ? -2.704 7.663 -2.007 1.00 95.31 85 LEU A C 1
ATOM 657 O O . LEU A 1 85 ? -3.501 8.492 -2.439 1.00 95.31 85 LEU A O 1
ATOM 661 N N . GLU A 1 86 ? -1.389 7.838 -2.033 1.00 96.25 86 GLU A N 1
ATOM 662 C CA . GLU A 1 86 ? -0.724 9.010 -2.604 1.00 96.25 86 GLU A CA 1
ATOM 663 C C . GLU A 1 86 ? 0.218 8.542 -3.718 1.00 96.25 86 GLU A C 1
ATOM 665 O O . GLU A 1 86 ? 0.899 7.531 -3.563 1.00 96.25 86 GLU A O 1
ATOM 670 N N . ALA A 1 87 ? 0.250 9.241 -4.851 1.00 95.38 87 ALA A N 1
ATOM 671 C CA . ALA A 1 87 ? 1.023 8.832 -6.021 1.00 95.38 87 ALA A CA 1
ATOM 672 C C . ALA A 1 87 ? 2.173 9.817 -6.273 1.00 95.38 87 ALA A C 1
ATOM 674 O O . ALA A 1 87 ? 1.965 11.030 -6.223 1.00 95.38 87 ALA A O 1
ATOM 675 N N . GLY A 1 88 ? 3.383 9.314 -6.511 1.00 94.38 88 GLY A N 1
ATOM 676 C CA . GLY A 1 88 ? 4.572 10.155 -6.655 1.00 94.38 88 GLY A CA 1
ATOM 677 C C . GLY A 1 88 ? 5.876 9.397 -6.437 1.00 94.38 88 GLY A C 1
ATOM 678 O O . GLY A 1 88 ? 5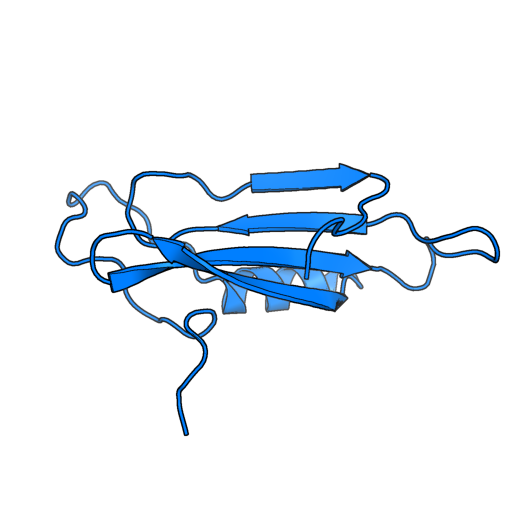.903 8.171 -6.459 1.00 94.38 88 GLY A O 1
ATOM 679 N N . TYR A 1 89 ? 6.963 10.134 -6.218 1.00 92.06 89 TYR A N 1
ATOM 680 C CA . TYR A 1 89 ? 8.280 9.569 -5.924 1.00 92.06 89 TYR A CA 1
ATOM 681 C C . TYR A 1 89 ? 8.548 9.661 -4.426 1.00 92.06 89 TYR A C 1
ATOM 683 O O . TYR A 1 89 ? 8.676 10.756 -3.875 1.00 92.06 89 TYR A O 1
ATOM 691 N N . PHE A 1 90 ? 8.636 8.514 -3.759 1.00 91.75 90 PHE A N 1
ATOM 692 C CA . PHE A 1 90 ? 8.784 8.452 -2.309 1.00 91.75 90 PHE A CA 1
ATOM 693 C C . PHE A 1 90 ? 10.087 7.767 -1.907 1.00 91.75 90 PHE A C 1
ATOM 695 O O . PHE A 1 90 ? 10.466 6.718 -2.425 1.00 91.75 90 PHE A O 1
ATOM 702 N N . ARG A 1 91 ? 10.751 8.338 -0.900 1.00 85.06 91 ARG A N 1
ATOM 703 C CA . ARG A 1 91 ? 11.922 7.749 -0.250 1.00 85.06 91 ARG A CA 1
ATOM 704 C C . ARG A 1 91 ? 11.735 7.780 1.257 1.00 85.06 91 ARG A C 1
ATOM 706 O O . ARG A 1 91 ? 11.379 8.808 1.825 1.00 85.06 91 ARG A O 1
ATOM 713 N N . ILE A 1 92 ? 12.012 6.660 1.914 1.00 80.00 92 ILE A N 1
ATOM 714 C CA . ILE A 1 92 ? 12.078 6.611 3.376 1.00 80.00 92 ILE A CA 1
ATOM 715 C C . ILE A 1 92 ? 13.433 7.192 3.797 1.00 80.00 92 ILE A C 1
ATOM 717 O O . ILE A 1 92 ? 14.468 6.691 3.366 1.00 80.00 92 ILE A O 1
ATOM 721 N N . LEU A 1 93 ? 13.423 8.262 4.599 1.00 80.88 93 LEU A N 1
ATOM 722 C CA . LEU A 1 93 ? 14.634 9.018 4.954 1.00 80.88 93 LEU A CA 1
ATOM 723 C C . LEU A 1 93 ? 15.299 8.586 6.272 1.00 80.88 93 LEU A C 1
ATOM 725 O O . LEU A 1 93 ? 16.443 8.959 6.510 1.00 80.88 93 LEU A O 1
ATOM 729 N N . CYS A 1 94 ? 14.622 7.818 7.129 1.00 71.56 94 CYS A N 1
ATOM 730 C CA . CYS A 1 94 ? 15.172 7.385 8.419 1.00 71.56 94 CYS A CA 1
ATOM 731 C C . CYS A 1 94 ? 14.963 5.884 8.627 1.00 71.56 94 CYS A C 1
ATOM 733 O O . CYS A 1 94 ? 13.870 5.372 8.346 1.00 71.56 94 CYS A O 1
ATOM 735 N N . GLU A 1 95 ? 15.994 5.198 9.128 1.00 55.28 95 GLU A N 1
ATOM 736 C CA . GLU A 1 95 ? 15.981 3.760 9.419 1.00 55.28 95 GLU A CA 1
ATOM 737 C C . GLU A 1 95 ? 15.732 3.432 10.881 1.00 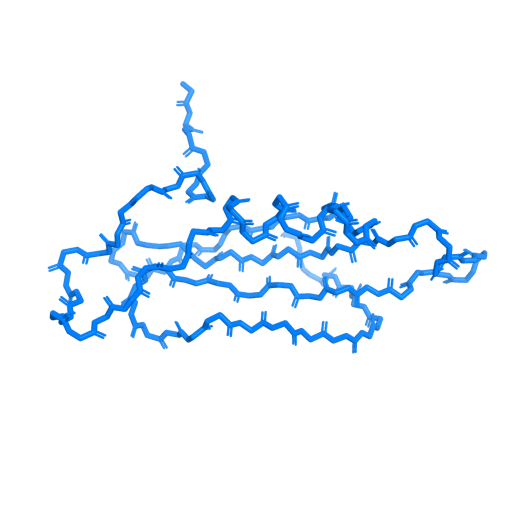55.28 95 GLU A C 1
ATOM 739 O O . GLU A 1 95 ? 16.451 3.972 11.747 1.00 55.28 95 GLU A O 1
#

Secondary structure (DSSP, 8-state):
----GGG--S--TTS-TTPPP--HHHHHHHHHHTT-EEEEEEEEEPTTS-EEEEEEEEEEEEE-SS-EEEEEEEEESSSSS--EEEEE-------

pLDDT: mean 83.36, std 12.57, range [38.19, 96.75]